Protein AF-A8IAZ2-F1 (afdb_monomer_lite)

Foldseek 3Di:
DDDDDPPPDQDPLAVVLVVQVVVCVVCVVVVRCPCLVSLVVSLVDPSHDPVSNVVSVVVNVVVVVVVVVVVVVVVVVVVVVVVVVVVVVVVVVVVVVVVVVVVVVVVVVVVVVVVVVVVVVVVVCPDPVNVVVVVVVVVVVVVVVVVVVVVVD

Radius of gyration: 49.03 Å; chains: 1; bounding box: 70×39×154 Å

pLDDT: mean 86.19, std 13.65, range [41.84, 98.56]

Structure (mmCIF, N/CA/C/O backbone):
data_AF-A8IAZ2-F1
#
_entry.id   AF-A8IAZ2-F1
#
loop_
_atom_site.group_PDB
_atom_site.id
_atom_site.type_symbol
_atom_site.label_atom_id
_atom_site.label_alt_id
_atom_site.label_comp_id
_atom_site.label_asym_id
_atom_site.label_entity_id
_atom_site.label_seq_id
_atom_site.pdbx_PDB_ins_code
_atom_site.Cartn_x
_atom_site.Cartn_y
_atom_site.Cartn_z
_atom_site.occupancy
_atom_site.B_iso_or_equiv
_atom_site.auth_seq_id
_atom_site.auth_comp_id
_atom_site.auth_asym_id
_atom_site.auth_atom_id
_atom_site.pdbx_PDB_model_num
ATOM 1 N N . MET A 1 1 ? 9.107 15.620 -65.808 1.00 42.59 1 MET A N 1
ATOM 2 C CA . MET A 1 1 ? 9.690 14.293 -65.532 1.00 42.59 1 MET A CA 1
ATOM 3 C C . MET A 1 1 ? 11.117 14.553 -65.100 1.00 42.59 1 MET A C 1
ATOM 5 O O . MET A 1 1 ? 11.944 14.819 -65.955 1.00 42.59 1 MET A O 1
ATOM 9 N N . SER A 1 2 ? 11.341 14.653 -63.791 1.00 44.88 2 SER A N 1
ATOM 10 C CA . SER A 1 2 ? 12.667 14.825 -63.194 1.00 44.88 2 SER A CA 1
ATOM 11 C C . SER A 1 2 ? 12.915 13.594 -62.341 1.00 44.88 2 SER A C 1
ATOM 13 O O . SER A 1 2 ? 11.983 13.117 -61.694 1.00 44.88 2 SER A O 1
ATOM 15 N N . GLU A 1 3 ? 14.121 13.065 -62.471 1.00 41.84 3 GLU A N 1
ATOM 16 C CA . GLU A 1 3 ? 14.603 11.763 -62.024 1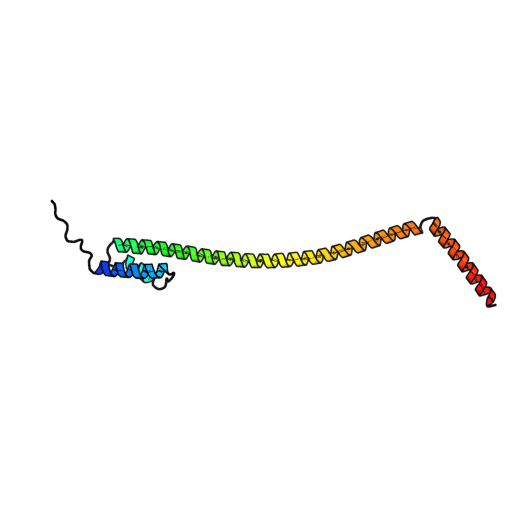.00 41.84 3 GLU A CA 1
ATOM 17 C C . GLU A 1 3 ? 14.134 11.362 -60.623 1.00 41.84 3 GLU A C 1
ATOM 19 O O . GLU A 1 3 ? 14.243 12.120 -59.663 1.00 41.84 3 GLU A O 1
ATOM 24 N N . ALA A 1 4 ? 13.621 10.134 -60.527 1.00 45.19 4 ALA A N 1
ATOM 25 C CA . ALA A 1 4 ? 13.540 9.430 -59.263 1.00 45.19 4 ALA A CA 1
ATOM 26 C C . ALA A 1 4 ? 14.976 9.125 -58.825 1.00 45.19 4 ALA A C 1
ATOM 28 O O . ALA A 1 4 ? 15.707 8.442 -59.544 1.00 45.19 4 ALA A O 1
ATOM 29 N N . ASP A 1 5 ? 15.365 9.675 -57.680 1.00 49.12 5 ASP A N 1
ATOM 30 C CA . ASP A 1 5 ? 16.640 9.428 -57.022 1.00 49.12 5 ASP A CA 1
ATOM 31 C C . ASP A 1 5 ? 16.775 7.920 -56.706 1.00 49.12 5 ASP A C 1
ATOM 33 O O . ASP A 1 5 ? 15.962 7.380 -55.948 1.00 49.12 5 ASP A O 1
ATOM 37 N N . PRO A 1 6 ? 17.747 7.202 -57.299 1.00 46.00 6 PRO A N 1
ATOM 38 C CA . PRO A 1 6 ? 17.916 5.768 -57.089 1.00 46.00 6 PRO A CA 1
ATOM 39 C C . PRO A 1 6 ? 18.636 5.427 -55.770 1.00 46.00 6 PRO A C 1
ATOM 41 O O . PRO A 1 6 ? 18.949 4.259 -55.546 1.00 46.00 6 PRO A O 1
ATOM 44 N N . SER A 1 7 ? 18.891 6.405 -54.889 1.00 49.25 7 SER A N 1
ATOM 45 C CA . SER A 1 7 ? 19.535 6.186 -53.582 1.00 49.25 7 SER A CA 1
ATOM 46 C C . SER A 1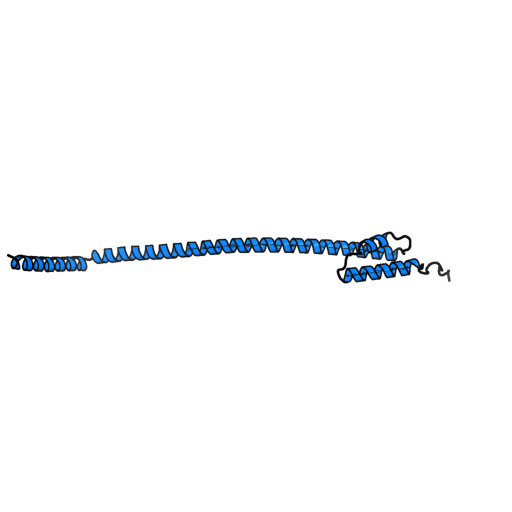 7 ? 18.594 5.724 -52.458 1.00 49.25 7 SER A C 1
ATOM 48 O O . SER A 1 7 ? 19.067 5.363 -51.386 1.00 49.25 7 SER A O 1
ATOM 50 N N . ALA A 1 8 ? 17.279 5.650 -52.692 1.00 49.97 8 ALA A N 1
ATOM 51 C CA . ALA A 1 8 ? 16.286 5.221 -51.697 1.00 49.97 8 ALA A CA 1
ATOM 52 C C . ALA A 1 8 ? 16.023 3.697 -51.683 1.00 49.97 8 ALA A C 1
ATOM 54 O O . ALA A 1 8 ? 14.895 3.253 -51.459 1.00 49.97 8 ALA A O 1
ATOM 55 N N . LEU A 1 9 ? 17.038 2.877 -51.962 1.00 51.81 9 LEU A N 1
ATOM 56 C CA . LEU A 1 9 ? 16.979 1.449 -51.645 1.00 51.81 9 LEU A CA 1
ATOM 57 C C . LEU A 1 9 ? 17.381 1.301 -50.174 1.00 51.81 9 LEU A C 1
ATOM 59 O O . LEU A 1 9 ? 18.464 1.777 -49.837 1.00 51.81 9 LEU A O 1
ATOM 63 N N . PRO A 1 10 ? 16.565 0.671 -49.305 1.00 55.34 10 PRO A N 1
ATOM 64 C CA . PRO A 1 10 ? 16.985 0.408 -47.936 1.00 55.34 10 PRO A CA 1
ATOM 65 C C . PRO A 1 10 ? 18.303 -0.363 -47.994 1.00 55.34 10 PRO A C 1
ATOM 67 O O . PRO A 1 10 ? 18.387 -1.434 -48.607 1.00 55.34 10 PRO A O 1
ATOM 70 N N . CYS A 1 11 ? 19.353 0.226 -47.426 1.00 56.38 11 CYS A N 1
ATOM 71 C CA . CYS A 1 11 ? 20.640 -0.437 -47.297 1.00 56.38 11 CYS A CA 1
ATOM 72 C C . CYS A 1 11 ? 20.405 -1.751 -46.538 1.00 56.38 11 CYS A C 1
ATOM 74 O O . CYS A 1 11 ? 19.535 -1.819 -45.675 1.00 56.38 11 CYS A O 1
ATOM 76 N N . ALA A 1 12 ? 21.157 -2.817 -46.830 1.00 62.41 12 ALA A N 1
ATOM 77 C CA . ALA A 1 12 ? 20.960 -4.111 -46.160 1.00 62.41 12 ALA A CA 1
ATOM 78 C C . ALA A 1 12 ? 20.976 -4.010 -44.612 1.00 62.41 12 ALA A C 1
ATOM 80 O O . ALA A 1 12 ? 20.314 -4.806 -43.949 1.00 62.41 12 ALA A O 1
ATOM 81 N N . GLY A 1 13 ? 21.657 -2.991 -44.066 1.00 68.12 13 GLY A N 1
ATOM 82 C CA . GLY A 1 13 ? 21.658 -2.637 -42.642 1.00 68.12 13 GLY A CA 1
ATOM 83 C C . GLY A 1 13 ? 20.294 -2.214 -42.080 1.00 68.12 13 GLY A C 1
ATOM 84 O O . GLY A 1 13 ? 19.964 -2.597 -40.962 1.00 68.12 13 GLY A O 1
ATOM 85 N N . ASP A 1 14 ? 19.432 -1.557 -42.865 1.00 78.25 14 ASP A N 1
ATOM 86 C CA . ASP A 1 14 ? 18.103 -1.116 -42.412 1.00 78.25 14 ASP A CA 1
ATOM 87 C C . ASP A 1 14 ? 17.165 -2.289 -42.126 1.00 78.25 14 ASP A C 1
ATOM 89 O O . ASP A 1 14 ? 16.419 -2.281 -41.147 1.00 78.25 14 ASP A O 1
ATOM 93 N N . HIS A 1 15 ? 17.201 -3.327 -42.966 1.00 83.31 15 HIS A N 1
ATOM 94 C CA . HIS A 1 15 ? 16.395 -4.527 -42.745 1.00 83.31 15 HIS A CA 1
ATOM 95 C C . HIS A 1 15 ? 16.855 -5.300 -41.503 1.00 83.31 15 HIS A C 1
ATOM 97 O O . HIS A 1 15 ? 16.020 -5.839 -40.773 1.00 83.31 15 HIS A O 1
ATOM 103 N N . GLU A 1 16 ? 18.162 -5.331 -41.241 1.00 86.88 16 GLU A N 1
ATOM 104 C CA . GLU A 1 16 ? 18.722 -5.968 -40.051 1.00 86.88 16 GLU A CA 1
ATOM 105 C C . GLU A 1 16 ? 18.394 -5.169 -38.780 1.00 86.88 16 GLU A C 1
ATOM 107 O O . GLU A 1 16 ? 17.940 -5.743 -37.789 1.00 86.88 16 GLU A O 1
ATOM 112 N N . ALA A 1 17 ? 18.544 -3.842 -38.812 1.00 87.50 17 ALA A N 1
ATOM 113 C CA . ALA A 1 17 ? 18.184 -2.948 -37.713 1.00 87.50 17 ALA A CA 1
ATOM 114 C C . ALA A 1 17 ? 16.678 -2.990 -37.401 1.00 87.50 17 ALA A C 1
ATOM 116 O O . ALA A 1 17 ? 16.288 -3.073 -36.236 1.00 87.50 17 ALA A O 1
ATOM 117 N N . LEU A 1 18 ? 15.822 -3.039 -38.426 1.00 89.81 18 LEU A N 1
ATOM 118 C CA . LEU A 1 18 ? 14.377 -3.182 -38.250 1.00 89.81 18 LEU A CA 1
ATOM 119 C C . LEU A 1 18 ? 14.003 -4.544 -37.647 1.00 89.81 18 LEU A C 1
ATOM 121 O O . LEU A 1 18 ? 13.163 -4.603 -36.751 1.00 89.81 18 LEU A O 1
ATOM 125 N N . SER A 1 19 ? 14.636 -5.634 -38.095 1.00 90.62 19 SER A N 1
ATOM 126 C CA . SER A 1 19 ? 14.403 -6.966 -37.522 1.00 90.62 19 SER A CA 1
ATOM 127 C C . SER A 1 19 ? 14.856 -7.047 -36.063 1.00 90.62 19 SER A C 1
ATOM 129 O O . SER A 1 19 ? 14.208 -7.723 -35.260 1.00 90.62 19 SER A O 1
ATOM 131 N N . ARG A 1 20 ? 15.952 -6.362 -35.708 1.00 89.50 20 ARG A N 1
ATOM 132 C CA . ARG A 1 20 ? 16.412 -6.230 -34.320 1.00 89.50 20 ARG A CA 1
ATOM 133 C C . ARG A 1 20 ? 15.400 -5.455 -33.479 1.00 89.50 20 ARG A C 1
ATOM 135 O O . ARG A 1 20 ? 14.968 -5.962 -32.446 1.00 89.50 20 ARG A O 1
ATOM 142 N N . LEU A 1 21 ? 14.945 -4.298 -33.963 1.00 91.25 21 LEU A N 1
ATOM 143 C CA . LEU A 1 21 ? 13.927 -3.489 -33.290 1.00 91.25 21 LEU A CA 1
ATOM 144 C C . LEU A 1 21 ? 12.626 -4.276 -33.065 1.00 91.25 21 LEU A C 1
ATOM 146 O O . LEU A 1 21 ? 12.084 -4.267 -31.964 1.00 91.25 21 LEU A O 1
ATOM 150 N N . GLU A 1 22 ? 12.150 -5.015 -34.072 1.00 92.81 22 GLU A N 1
ATOM 151 C CA . GLU A 1 22 ? 10.961 -5.867 -33.945 1.00 92.81 22 GLU A CA 1
ATOM 152 C C . GLU A 1 22 ? 11.134 -6.935 -32.851 1.00 92.81 22 GLU A C 1
ATOM 154 O O . GLU A 1 22 ? 10.219 -7.173 -32.053 1.00 92.81 22 GLU A O 1
ATOM 159 N N . GLY A 1 23 ? 12.308 -7.571 -32.798 1.00 92.88 23 GLY A N 1
ATOM 160 C CA . GLY A 1 23 ? 12.648 -8.569 -31.785 1.00 92.88 23 GLY A CA 1
ATOM 161 C C . GLY A 1 23 ? 12.577 -8.005 -30.367 1.00 92.88 23 GLY A C 1
ATOM 162 O O . GLY A 1 23 ? 11.906 -8.585 -29.510 1.00 92.88 23 GLY A O 1
ATOM 163 N N . ILE A 1 24 ? 13.191 -6.843 -30.150 1.00 91.75 24 ILE A N 1
ATOM 164 C CA . ILE A 1 24 ? 13.203 -6.148 -28.859 1.00 91.75 24 ILE A CA 1
ATOM 165 C C . ILE A 1 24 ? 11.784 -5.707 -28.478 1.00 91.75 24 ILE A C 1
ATOM 167 O O . ILE A 1 24 ? 11.318 -6.007 -27.379 1.00 91.75 24 ILE A O 1
ATOM 171 N N . CYS A 1 25 ? 11.033 -5.076 -29.388 1.00 90.56 25 CYS A N 1
ATOM 172 C CA . CYS A 1 25 ? 9.651 -4.668 -29.115 1.00 90.56 25 CYS A CA 1
ATOM 173 C C . CYS A 1 25 ? 8.764 -5.860 -28.720 1.00 90.56 25 CYS A C 1
ATOM 175 O O . CYS A 1 25 ? 7.878 -5.728 -27.876 1.00 90.56 25 CYS A O 1
ATOM 177 N N . ARG A 1 26 ? 9.003 -7.042 -29.300 1.00 92.62 26 ARG A N 1
ATOM 178 C CA . ARG A 1 26 ? 8.277 -8.274 -28.963 1.00 92.62 26 ARG A CA 1
ATOM 179 C C . ARG A 1 26 ? 8.624 -8.808 -27.571 1.00 92.62 26 ARG A C 1
ATOM 181 O O . ARG A 1 26 ? 7.752 -9.412 -26.947 1.00 92.62 26 ARG A O 1
ATOM 188 N N . GLN A 1 27 ? 9.858 -8.627 -27.106 1.00 91.50 27 GLN A N 1
ATOM 189 C CA . GLN A 1 27 ? 10.270 -8.965 -25.738 1.00 91.50 27 GLN A CA 1
ATOM 190 C C . GLN A 1 27 ? 9.648 -7.987 -24.735 1.00 91.50 27 GLN A C 1
ATOM 192 O O . GLN A 1 27 ? 8.910 -8.418 -23.849 1.00 91.50 27 GLN A O 1
ATOM 197 N N . ILE A 1 28 ? 9.782 -6.683 -24.990 1.00 90.25 28 ILE A N 1
ATOM 198 C CA . ILE A 1 28 ? 9.174 -5.607 -24.191 1.00 90.25 28 ILE A CA 1
ATOM 199 C C . ILE A 1 28 ? 7.659 -5.809 -24.052 1.00 90.25 28 ILE A C 1
ATOM 201 O O . ILE A 1 28 ? 7.106 -5.693 -22.961 1.00 90.25 28 ILE A O 1
ATOM 205 N N . ALA A 1 29 ? 6.964 -6.178 -25.133 1.00 88.81 29 ALA A N 1
ATOM 206 C CA . ALA A 1 29 ? 5.521 -6.433 -25.100 1.00 88.81 29 ALA A CA 1
ATOM 207 C C . ALA A 1 29 ? 5.120 -7.645 -24.236 1.00 88.81 29 ALA A C 1
ATOM 209 O O . ALA A 1 29 ? 3.964 -7.749 -23.826 1.00 88.81 29 ALA A O 1
ATOM 210 N N . LYS A 1 30 ? 6.047 -8.573 -23.971 1.00 91.50 30 LYS A N 1
ATOM 211 C CA . LYS A 1 30 ? 5.854 -9.705 -23.053 1.00 91.50 30 LYS A CA 1
ATOM 212 C C . LYS A 1 30 ? 6.253 -9.375 -21.610 1.00 91.50 30 LYS A C 1
ATOM 214 O O . LYS A 1 30 ? 6.099 -10.243 -20.755 1.00 91.50 30 LYS A O 1
ATOM 219 N N . GLY A 1 31 ? 6.733 -8.157 -21.350 1.00 88.62 31 GLY A N 1
ATOM 220 C CA . GLY A 1 31 ? 7.287 -7.753 -20.058 1.00 88.62 31 GLY A CA 1
ATOM 221 C C . GLY A 1 31 ? 8.701 -8.282 -19.810 1.00 88.62 31 GLY A C 1
ATOM 222 O O . GLY A 1 31 ? 9.108 -8.386 -18.660 1.00 88.62 31 GLY A O 1
ATOM 223 N N . ASP A 1 32 ? 9.416 -8.675 -20.866 1.00 89.56 32 ASP A N 1
ATOM 224 C CA . ASP A 1 32 ? 10.826 -9.054 -20.794 1.00 89.56 32 ASP A CA 1
ATOM 225 C C . ASP A 1 32 ? 11.684 -7.841 -21.173 1.00 89.56 32 ASP A C 1
ATOM 227 O O . ASP A 1 32 ? 11.608 -7.340 -22.301 1.00 89.56 32 ASP A O 1
ATOM 231 N N . TYR A 1 33 ? 12.454 -7.356 -20.200 1.00 88.44 33 TYR A N 1
ATOM 232 C CA . TYR A 1 33 ? 13.250 -6.133 -20.285 1.00 88.44 33 TYR A CA 1
ATOM 233 C C . TYR A 1 33 ? 14.763 -6.407 -20.244 1.00 88.44 33 TYR A C 1
ATOM 235 O O . TYR A 1 33 ? 15.553 -5.471 -20.139 1.00 88.44 33 TYR A O 1
ATOM 243 N N . ASP A 1 34 ? 15.189 -7.667 -20.366 1.00 86.44 34 ASP A N 1
ATOM 244 C CA . ASP A 1 34 ? 16.599 -8.042 -20.197 1.00 86.44 34 ASP A CA 1
ATOM 245 C C . ASP A 1 34 ? 17.508 -7.482 -21.308 1.00 86.44 34 ASP A C 1
ATOM 247 O O . ASP A 1 34 ? 18.668 -7.165 -21.059 1.00 86.44 34 ASP A O 1
ATOM 251 N N . ASN A 1 35 ? 16.984 -7.310 -22.529 1.00 83.38 35 ASN A N 1
ATOM 252 C CA . ASN A 1 35 ? 17.751 -6.831 -23.694 1.00 83.38 35 ASN A CA 1
ATOM 253 C C . ASN A 1 35 ? 17.416 -5.380 -24.069 1.00 83.38 35 ASN A C 1
ATOM 255 O O . ASN A 1 35 ? 17.455 -4.985 -25.2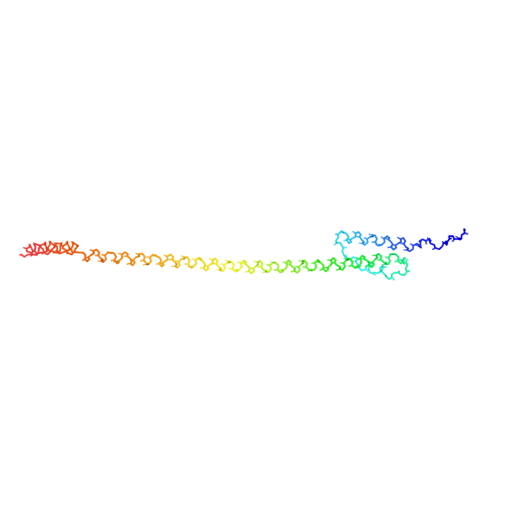34 1.00 83.38 35 ASN A O 1
ATOM 259 N N . VAL A 1 36 ? 17.033 -4.569 -23.087 1.00 84.69 36 VAL A N 1
ATOM 260 C CA . VAL A 1 36 ? 16.689 -3.157 -23.302 1.00 84.69 36 VAL A CA 1
ATOM 261 C C . VAL A 1 36 ? 17.899 -2.323 -23.732 1.00 84.69 36 VAL A C 1
ATOM 263 O O . VAL A 1 36 ? 17.739 -1.360 -24.482 1.00 84.69 36 VAL A O 1
ATOM 266 N N . ASP A 1 37 ? 19.108 -2.713 -23.334 1.00 89.38 37 ASP A N 1
ATOM 267 C CA . ASP A 1 37 ? 20.342 -2.049 -23.765 1.00 89.38 37 ASP A CA 1
ATOM 268 C C . ASP A 1 37 ? 20.513 -2.084 -25.293 1.00 89.38 37 ASP A C 1
ATOM 270 O O . ASP A 1 37 ? 20.979 -1.110 -25.888 1.00 89.38 37 ASP A O 1
ATOM 274 N N . ASP A 1 38 ? 20.036 -3.147 -25.948 1.00 89.19 38 ASP A N 1
ATOM 275 C CA . ASP A 1 38 ? 20.061 -3.267 -27.408 1.00 89.19 38 ASP A CA 1
ATOM 276 C C . ASP A 1 38 ? 19.116 -2.256 -28.082 1.00 89.19 38 ASP A C 1
ATOM 278 O O . ASP A 1 38 ? 19.389 -1.793 -29.192 1.00 89.19 38 ASP A O 1
ATOM 282 N N . LEU A 1 39 ? 18.025 -1.856 -27.411 1.00 90.44 39 LEU A N 1
ATOM 283 C CA . LEU A 1 39 ? 17.119 -0.812 -27.906 1.00 90.44 39 LEU A CA 1
ATOM 284 C C . LEU A 1 39 ? 17.812 0.548 -27.914 1.00 90.44 39 LEU A C 1
ATOM 286 O O . LEU A 1 39 ? 17.675 1.307 -28.871 1.00 90.44 39 LEU A O 1
ATOM 290 N N . PHE A 1 40 ? 18.559 0.849 -26.853 1.00 90.19 40 PHE A N 1
ATOM 291 C CA . PHE A 1 40 ? 19.315 2.092 -26.750 1.00 90.19 40 PHE A CA 1
ATOM 292 C C . PHE A 1 40 ? 20.531 2.095 -27.676 1.00 90.19 40 PHE A C 1
ATOM 294 O O . PHE A 1 40 ? 20.863 3.132 -28.236 1.00 90.19 40 PHE A O 1
ATOM 301 N N . ALA A 1 41 ? 21.164 0.948 -27.920 1.00 91.56 41 ALA A N 1
ATOM 302 C CA . ALA A 1 41 ? 22.228 0.851 -28.914 1.00 91.56 41 ALA A CA 1
ATOM 303 C C . ALA A 1 41 ? 21.727 1.199 -30.332 1.00 91.56 41 ALA A C 1
ATOM 305 O O . ALA A 1 41 ? 22.434 1.867 -31.089 1.00 91.56 41 ALA A O 1
ATOM 306 N N . LEU A 1 42 ? 20.486 0.824 -30.672 1.00 89.75 42 LEU A N 1
ATOM 307 C CA . LEU A 1 42 ? 19.859 1.150 -31.961 1.00 89.75 42 LEU A CA 1
ATOM 308 C C . LEU A 1 42 ? 19.583 2.649 -32.162 1.00 89.75 42 LEU A C 1
ATOM 310 O O . LEU A 1 42 ? 19.398 3.069 -33.303 1.00 89.75 42 LEU A O 1
ATOM 314 N N . THR A 1 43 ? 19.580 3.483 -31.115 1.00 89.75 43 THR A N 1
ATOM 315 C CA . THR A 1 43 ? 19.396 4.939 -31.283 1.00 89.75 43 THR A CA 1
ATOM 316 C C . THR A 1 43 ? 20.647 5.639 -31.817 1.00 89.75 43 THR A C 1
ATOM 318 O O . THR A 1 43 ? 20.550 6.762 -32.298 1.00 89.75 43 THR A O 1
ATOM 321 N N . VAL A 1 44 ? 21.809 4.977 -31.769 1.00 89.19 44 VAL A N 1
ATOM 322 C CA . VAL A 1 44 ? 23.115 5.537 -32.172 1.00 89.19 44 VAL A CA 1
ATOM 323 C C . VAL A 1 44 ? 23.829 4.697 -33.239 1.00 89.19 44 VAL A C 1
ATOM 325 O O . VAL A 1 44 ? 24.963 4.994 -33.607 1.00 89.19 44 VAL A O 1
ATOM 328 N N . ALA A 1 45 ? 23.185 3.632 -33.719 1.00 87.56 45 ALA A N 1
ATOM 329 C CA . ALA A 1 45 ? 23.739 2.689 -34.684 1.00 87.56 45 ALA A CA 1
ATOM 330 C C . ALA A 1 45 ? 23.950 3.313 -36.082 1.00 87.56 45 ALA A C 1
ATOM 332 O O . ALA A 1 45 ? 22.997 3.630 -36.781 1.00 87.56 45 ALA A O 1
ATOM 333 N N . GLU A 1 46 ? 25.202 3.452 -36.524 1.00 82.38 46 GLU A N 1
ATOM 334 C CA . GLU A 1 46 ? 25.549 4.114 -37.798 1.00 82.38 46 GLU A CA 1
ATOM 335 C C . GLU A 1 46 ? 24.971 3.428 -39.057 1.00 82.38 46 GLU A C 1
ATOM 337 O O . GLU A 1 46 ? 24.932 4.030 -40.130 1.00 82.38 46 GLU A O 1
ATOM 342 N N . ASP A 1 47 ? 24.546 2.167 -38.947 1.00 83.06 47 ASP A N 1
ATOM 343 C CA . ASP A 1 47 ? 23.989 1.343 -40.024 1.00 83.06 47 ASP A CA 1
ATOM 344 C C . ASP A 1 47 ? 22.455 1.405 -40.139 1.00 83.06 47 ASP A C 1
ATOM 346 O O . ASP A 1 47 ? 21.887 0.732 -41.005 1.00 83.06 47 ASP A O 1
ATOM 350 N N . ALA A 1 48 ? 21.793 2.208 -39.300 1.00 83.94 48 ALA A N 1
ATOM 351 C CA . ALA A 1 48 ? 20.345 2.355 -39.273 1.00 83.94 48 ALA A CA 1
ATOM 352 C C . ALA A 1 48 ? 19.878 3.687 -39.879 1.00 83.94 48 ALA A C 1
ATOM 354 O O . ALA A 1 48 ? 20.499 4.738 -39.738 1.00 83.94 48 ALA A O 1
ATOM 355 N N . SER A 1 49 ? 18.731 3.657 -40.551 1.00 90.06 49 SER A N 1
ATOM 356 C CA . SER A 1 49 ? 18.077 4.865 -41.039 1.00 90.06 49 SER A CA 1
ATOM 357 C C . SER A 1 49 ? 17.578 5.746 -39.895 1.00 90.06 49 SER A C 1
ATOM 359 O O . SER A 1 49 ? 17.147 5.277 -38.840 1.00 90.06 49 SER A O 1
ATOM 361 N N . GLU A 1 50 ? 17.499 7.044 -40.175 1.00 88.94 50 GLU A N 1
ATOM 362 C CA . GLU A 1 50 ? 16.931 8.065 -39.288 1.00 88.94 50 GLU A CA 1
ATOM 363 C C . GLU A 1 50 ? 15.538 7.687 -38.742 1.00 88.94 50 GLU A C 1
ATOM 365 O O . GLU A 1 50 ? 15.197 7.981 -37.600 1.00 88.94 50 GLU A O 1
ATOM 370 N N . THR A 1 51 ? 14.723 6.980 -39.533 1.00 91.12 51 THR A N 1
ATOM 371 C CA . THR A 1 51 ? 13.402 6.513 -39.079 1.00 91.12 51 THR A CA 1
ATOM 372 C C . THR A 1 51 ? 13.511 5.447 -37.988 1.00 91.12 51 THR A C 1
ATOM 374 O O . THR A 1 51 ? 12.729 5.458 -37.039 1.00 91.12 51 THR A O 1
ATOM 377 N N . ILE A 1 52 ? 14.475 4.530 -38.100 1.00 90.44 52 ILE A N 1
ATOM 378 C CA . ILE A 1 52 ? 14.705 3.484 -37.098 1.00 90.44 52 ILE A CA 1
ATOM 379 C C . ILE A 1 52 ? 15.245 4.107 -35.810 1.00 90.44 52 ILE A C 1
ATOM 381 O O . ILE A 1 52 ? 14.778 3.734 -34.736 1.00 90.44 52 ILE A O 1
ATOM 385 N N . HIS A 1 53 ? 16.129 5.105 -35.906 1.00 91.94 53 HIS A N 1
ATOM 386 C CA . HIS A 1 53 ? 16.582 5.874 -34.745 1.00 91.94 53 HIS A CA 1
ATOM 387 C C . HIS A 1 53 ? 15.423 6.531 -34.002 1.00 91.94 53 HIS A C 1
ATOM 389 O O . HIS A 1 53 ? 15.260 6.312 -32.804 1.00 91.94 53 HIS A O 1
ATOM 395 N N . GLN A 1 54 ? 14.561 7.257 -34.716 1.00 93.00 54 GLN A N 1
ATOM 396 C CA . GLN A 1 54 ? 13.407 7.925 -34.111 1.00 93.00 54 GLN A CA 1
ATOM 397 C C . GLN A 1 54 ? 12.434 6.935 -33.457 1.00 93.00 54 GLN A C 1
ATOM 399 O O . GLN A 1 54 ? 11.874 7.220 -32.397 1.00 93.00 54 GLN A O 1
ATOM 404 N N . LEU A 1 55 ? 12.238 5.757 -34.059 1.00 93.00 55 LEU A N 1
ATOM 405 C CA . LEU A 1 55 ? 11.424 4.699 -33.464 1.00 93.00 55 LEU A CA 1
ATOM 406 C C . LEU A 1 55 ? 12.080 4.123 -32.206 1.00 93.00 55 LEU A C 1
ATOM 408 O O . LEU A 1 55 ? 11.408 4.001 -31.182 1.00 93.00 55 LEU A O 1
ATOM 412 N N . ALA A 1 56 ? 13.372 3.797 -32.260 1.00 92.94 56 ALA A N 1
ATOM 413 C CA . ALA A 1 56 ? 14.119 3.286 -31.117 1.00 92.94 56 ALA A CA 1
ATOM 414 C C . ALA A 1 56 ? 14.111 4.290 -29.951 1.00 92.94 56 ALA A C 1
ATOM 416 O O . ALA A 1 56 ? 13.832 3.904 -28.816 1.00 92.94 56 ALA A O 1
ATOM 417 N N . GLU A 1 57 ? 14.296 5.584 -30.227 1.00 93.12 57 GLU A N 1
ATOM 418 C CA . GLU A 1 57 ? 14.199 6.646 -29.222 1.00 93.12 57 GLU A CA 1
ATOM 419 C C . GLU A 1 57 ? 12.794 6.739 -28.623 1.00 93.12 57 GLU A C 1
ATOM 421 O O . GLU A 1 57 ? 12.640 6.755 -27.400 1.00 93.12 57 GLU A O 1
ATOM 426 N N . ALA A 1 58 ? 11.750 6.761 -29.458 1.00 94.69 58 ALA A N 1
ATOM 427 C CA . ALA A 1 58 ? 10.369 6.836 -28.988 1.00 94.69 58 ALA A CA 1
ATOM 428 C C . ALA A 1 58 ? 10.000 5.639 -28.096 1.00 94.69 58 ALA A C 1
ATOM 430 O O . ALA A 1 58 ? 9.372 5.813 -27.046 1.00 94.69 58 ALA A O 1
ATOM 431 N N . PHE A 1 59 ? 10.419 4.429 -28.477 1.00 91.94 59 PHE A N 1
ATOM 432 C CA . PHE A 1 59 ? 10.217 3.232 -27.663 1.00 91.94 59 PHE A CA 1
ATOM 433 C C . PHE A 1 59 ? 11.050 3.256 -26.379 1.00 91.94 59 PHE A C 1
ATOM 435 O O . PHE A 1 59 ? 10.523 2.894 -25.328 1.00 91.94 59 PHE A O 1
ATOM 442 N N . GLY A 1 60 ? 12.290 3.749 -26.426 1.00 92.00 60 GLY A N 1
ATOM 443 C CA . GLY A 1 60 ? 13.127 3.949 -25.243 1.00 92.00 60 GLY A CA 1
ATOM 444 C C . GLY A 1 60 ? 12.480 4.905 -24.237 1.00 92.00 60 GLY A C 1
ATOM 445 O O . GLY A 1 60 ? 12.369 4.587 -23.053 1.00 92.00 60 GLY A O 1
ATOM 446 N N . PHE A 1 61 ? 11.942 6.037 -24.702 1.00 92.94 61 PHE A N 1
ATOM 447 C CA . PHE A 1 61 ? 11.188 6.961 -23.848 1.00 92.94 61 PHE A CA 1
ATOM 448 C C . PHE A 1 61 ? 9.938 6.321 -23.245 1.00 92.94 61 PHE A C 1
ATOM 450 O O . PHE A 1 61 ? 9.648 6.522 -22.063 1.00 92.94 61 PHE A O 1
ATOM 457 N N . MET A 1 62 ? 9.185 5.560 -24.041 1.00 93.00 62 MET A N 1
ATOM 458 C CA . MET A 1 62 ? 7.993 4.868 -23.557 1.00 93.00 62 MET A CA 1
ATOM 459 C C . MET A 1 62 ? 8.345 3.840 -22.479 1.00 93.00 62 MET A C 1
ATOM 461 O O . MET A 1 62 ? 7.650 3.761 -21.468 1.00 93.00 62 MET A O 1
ATOM 465 N N . LEU A 1 63 ? 9.438 3.100 -22.655 1.00 92.69 63 LEU A N 1
ATOM 466 C CA . LEU A 1 63 ? 9.903 2.127 -21.679 1.00 92.69 63 LEU A CA 1
ATOM 467 C C . LEU A 1 63 ? 10.270 2.786 -20.344 1.00 92.69 63 LEU A C 1
ATOM 469 O O . LEU A 1 63 ? 9.789 2.356 -19.301 1.00 92.69 63 LEU A O 1
ATOM 473 N N . VAL A 1 64 ? 11.021 3.891 -20.369 1.00 92.06 64 VAL A N 1
AT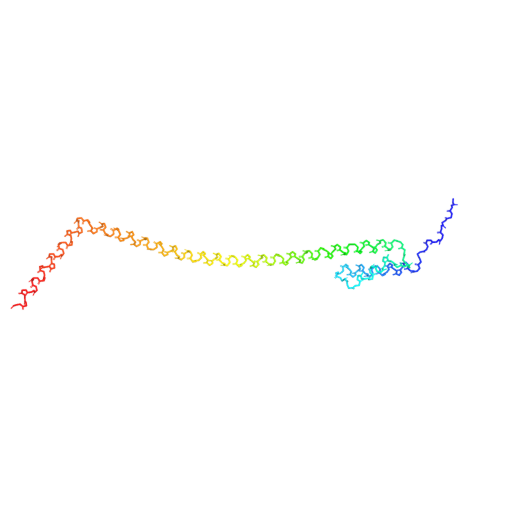OM 474 C CA . VAL A 1 64 ? 11.342 4.659 -19.151 1.00 92.06 64 VAL A CA 1
ATOM 475 C C . VAL A 1 64 ? 10.069 5.113 -18.420 1.00 92.06 64 VAL A C 1
ATOM 477 O O . VAL A 1 64 ? 10.018 5.119 -17.189 1.00 92.06 64 VAL A O 1
ATOM 480 N N . GLN A 1 65 ? 9.009 5.474 -19.151 1.00 94.75 65 GLN A N 1
ATOM 481 C CA . GLN A 1 65 ? 7.724 5.825 -18.537 1.00 94.75 65 GLN A CA 1
ATOM 482 C C . GLN A 1 65 ? 7.011 4.626 -17.905 1.00 94.75 65 GLN A C 1
ATOM 484 O O . GLN A 1 65 ? 6.334 4.801 -16.885 1.00 94.75 65 GLN A O 1
ATOM 489 N N . VAL A 1 66 ? 7.127 3.439 -18.506 1.00 92.44 66 VAL A N 1
ATOM 490 C CA . VAL A 1 66 ? 6.600 2.193 -17.937 1.00 92.44 66 VAL A CA 1
ATOM 491 C C . VAL A 1 66 ? 7.329 1.884 -16.635 1.00 92.44 66 VAL A C 1
ATOM 493 O O . VAL A 1 66 ? 6.669 1.802 -15.604 1.00 92.44 66 VAL A O 1
ATOM 496 N N . GLU A 1 67 ? 8.659 1.886 -16.637 1.00 91.12 67 GLU A N 1
ATOM 497 C CA . GLU A 1 67 ? 9.486 1.674 -15.440 1.00 91.12 67 GLU A CA 1
ATOM 498 C C . GLU A 1 67 ? 9.146 2.662 -14.315 1.00 91.12 67 GLU A C 1
ATOM 500 O O . GLU A 1 67 ? 8.878 2.291 -13.171 1.00 91.12 67 GLU A O 1
ATOM 505 N N . ALA A 1 68 ? 9.039 3.953 -14.643 1.00 95.00 68 ALA A N 1
ATOM 506 C CA . ALA A 1 68 ? 8.658 4.975 -13.670 1.00 95.00 68 ALA A CA 1
ATOM 507 C C . ALA A 1 68 ? 7.234 4.778 -13.116 1.00 95.00 68 ALA A C 1
ATOM 509 O O . ALA A 1 68 ? 6.923 5.214 -11.999 1.00 95.00 68 ALA A O 1
ATOM 510 N N . ARG A 1 69 ? 6.331 4.172 -13.895 1.00 95.75 69 ARG A N 1
ATOM 511 C CA . ARG A 1 69 ? 4.987 3.810 -13.436 1.00 95.75 69 ARG A CA 1
ATOM 512 C C . ARG A 1 69 ? 5.039 2.576 -12.541 1.00 95.75 69 ARG A C 1
ATOM 514 O O . ARG A 1 69 ? 4.393 2.601 -11.498 1.00 95.75 69 ARG A O 1
ATOM 521 N N . GLU A 1 70 ? 5.788 1.548 -12.913 1.00 94.31 70 GLU A N 1
ATOM 522 C CA . GLU A 1 70 ? 5.930 0.318 -12.131 1.00 94.31 70 GLU A CA 1
ATOM 523 C C . GLU A 1 70 ? 6.577 0.586 -10.777 1.00 94.31 70 GLU A C 1
ATOM 525 O O . GLU A 1 70 ? 6.011 0.223 -9.748 1.00 94.31 70 GLU A O 1
ATOM 530 N N . MET A 1 71 ? 7.670 1.350 -10.750 1.00 96.12 71 MET A N 1
ATOM 531 C CA . MET A 1 71 ? 8.306 1.779 -9.505 1.00 96.12 71 MET A CA 1
ATOM 532 C C . MET A 1 71 ? 7.317 2.518 -8.594 1.00 96.12 71 MET A C 1
ATOM 534 O O . MET A 1 71 ? 7.246 2.262 -7.394 1.00 96.12 71 MET A O 1
ATOM 538 N N . ARG A 1 72 ? 6.497 3.412 -9.159 1.00 97.06 72 ARG A N 1
ATOM 539 C CA . ARG A 1 72 ? 5.474 4.147 -8.400 1.00 97.06 72 ARG A CA 1
ATOM 540 C C . ARG A 1 72 ? 4.373 3.239 -7.868 1.00 97.06 72 ARG A C 1
ATOM 542 O O . ARG A 1 72 ? 3.904 3.458 -6.756 1.00 97.06 72 ARG A O 1
ATOM 549 N N . LEU A 1 73 ? 3.938 2.262 -8.658 1.00 97.88 73 LEU A N 1
ATOM 550 C CA . LEU A 1 73 ? 2.935 1.291 -8.231 1.00 97.88 73 LEU A CA 1
ATOM 551 C C . LEU A 1 73 ? 3.474 0.415 -7.101 1.00 97.88 73 LEU A C 1
ATOM 553 O O . LEU A 1 73 ? 2.760 0.209 -6.126 1.00 97.88 73 LEU A O 1
ATOM 557 N N . ASN A 1 74 ? 4.731 -0.020 -7.188 1.00 97.81 74 ASN A N 1
ATOM 558 C CA . ASN A 1 74 ? 5.380 -0.791 -6.132 1.00 97.81 74 ASN A CA 1
ATOM 559 C C . ASN A 1 74 ? 5.484 0.018 -4.833 1.00 97.81 74 ASN A C 1
ATOM 561 O O . ASN A 1 74 ? 5.023 -0.457 -3.799 1.00 97.81 74 ASN A O 1
ATOM 565 N N . MET A 1 75 ? 5.947 1.272 -4.896 1.00 97.81 75 MET A N 1
ATOM 566 C CA . MET A 1 75 ? 5.957 2.162 -3.723 1.00 97.81 75 MET A CA 1
ATOM 567 C C . MET A 1 75 ? 4.552 2.352 -3.129 1.00 97.81 75 MET A C 1
ATOM 569 O O . MET A 1 75 ? 4.373 2.300 -1.918 1.00 97.81 75 MET A O 1
ATOM 573 N N . LEU A 1 76 ? 3.525 2.515 -3.970 1.00 98.31 76 LEU A N 1
ATOM 574 C CA . LEU A 1 76 ? 2.148 2.659 -3.493 1.00 98.31 76 LEU A CA 1
ATOM 575 C C . LEU A 1 76 ? 1.634 1.378 -2.816 1.00 98.31 76 LEU A C 1
ATOM 577 O O . LEU A 1 76 ? 0.893 1.454 -1.838 1.00 98.31 76 LEU A O 1
ATOM 581 N N . ILE A 1 77 ? 2.002 0.203 -3.328 1.00 98.56 77 ILE A N 1
ATOM 582 C CA . ILE A 1 77 ? 1.665 -1.085 -2.709 1.00 98.56 77 ILE A CA 1
ATOM 583 C C . ILE A 1 77 ? 2.340 -1.209 -1.341 1.00 98.56 77 ILE A C 1
ATOM 585 O O . ILE A 1 77 ? 1.690 -1.640 -0.385 1.00 98.56 77 ILE A O 1
ATOM 589 N N . GLU A 1 78 ? 3.608 -0.817 -1.231 1.00 98.25 78 GLU A N 1
ATOM 590 C CA . GLU A 1 78 ? 4.344 -0.794 0.036 1.00 98.25 78 GLU A CA 1
ATOM 591 C C . GLU A 1 78 ? 3.667 0.136 1.050 1.00 98.25 78 GLU A C 1
ATOM 593 O O . GLU A 1 78 ? 3.346 -0.298 2.159 1.00 98.25 78 GLU A O 1
ATOM 598 N N . ASP A 1 79 ? 3.334 1.364 0.642 1.00 98.31 79 ASP A N 1
ATOM 599 C CA . ASP A 1 79 ? 2.629 2.339 1.477 1.00 98.31 79 ASP A CA 1
ATOM 600 C C . ASP A 1 79 ? 1.272 1.807 1.954 1.00 98.31 79 ASP A C 1
ATOM 602 O O . ASP A 1 79 ? 0.946 1.861 3.142 1.00 98.31 79 ASP A O 1
ATOM 606 N N . LEU A 1 80 ? 0.468 1.252 1.040 1.00 98.56 80 LEU A N 1
ATOM 607 C CA . LEU A 1 80 ? -0.841 0.686 1.370 1.00 98.56 80 LEU A CA 1
ATOM 608 C C . LEU A 1 80 ? -0.724 -0.492 2.338 1.00 98.56 80 LEU A C 1
ATOM 610 O O . LEU A 1 80 ? -1.550 -0.634 3.242 1.00 98.56 80 LEU A O 1
ATOM 614 N N . THR A 1 81 ? 0.299 -1.326 2.166 1.00 98.38 81 THR A N 1
ATOM 615 C CA . THR A 1 81 ? 0.551 -2.469 3.046 1.00 98.38 81 THR A CA 1
ATOM 616 C C . THR A 1 81 ? 0.954 -1.997 4.440 1.00 98.38 81 THR A C 1
ATOM 618 O O . THR A 1 81 ? 0.374 -2.457 5.426 1.00 98.38 81 THR A O 1
ATOM 621 N N . GLY A 1 82 ? 1.857 -1.017 4.535 1.00 98.44 82 GLY A N 1
ATOM 622 C CA . GLY A 1 82 ? 2.258 -0.425 5.811 1.00 98.44 82 GLY A CA 1
ATOM 623 C C . GLY A 1 82 ? 1.099 0.268 6.533 1.00 98.44 82 GLY A C 1
ATOM 624 O O . GLY A 1 82 ? 0.901 0.079 7.734 1.00 98.44 82 GLY A O 1
ATOM 625 N N . LEU A 1 83 ? 0.269 1.022 5.806 1.00 97.88 83 LEU A N 1
ATOM 626 C CA . LEU A 1 83 ? -0.918 1.670 6.372 1.00 97.88 83 LEU A CA 1
ATOM 627 C C . LEU A 1 83 ? -1.956 0.657 6.859 1.00 97.88 83 LEU A C 1
ATOM 629 O O . LEU A 1 83 ? -2.563 0.854 7.914 1.00 97.88 83 LEU A O 1
ATOM 633 N N . LYS A 1 84 ? -2.159 -0.437 6.119 1.00 98.25 84 LYS A N 1
ATOM 634 C CA . LYS A 1 84 ? -3.053 -1.520 6.537 1.00 98.25 84 LYS A CA 1
ATOM 635 C C . LYS A 1 84 ? -2.590 -2.133 7.858 1.00 98.25 84 LYS A C 1
ATOM 637 O O . LYS A 1 84 ? -3.411 -2.299 8.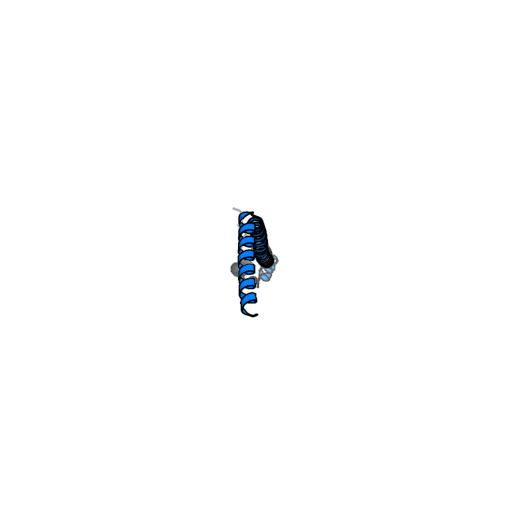757 1.00 98.25 84 LYS A O 1
ATOM 642 N N . GLU A 1 85 ? -1.299 -2.420 7.997 1.00 98.44 85 GLU A N 1
ATOM 643 C CA . GLU A 1 85 ? -0.739 -2.970 9.235 1.00 98.44 85 GLU A CA 1
ATOM 644 C C . GLU A 1 85 ? -0.945 -2.014 10.420 1.00 98.44 85 GLU A C 1
ATOM 646 O O . GLU A 1 85 ? -1.438 -2.413 11.479 1.00 98.44 85 GLU A O 1
ATOM 651 N N . GLN A 1 86 ? -0.666 -0.721 10.232 1.00 98.06 86 GLN A N 1
ATOM 652 C CA . GLN A 1 86 ? -0.905 0.292 11.264 1.00 98.06 86 GLN A CA 1
ATOM 653 C C . GLN A 1 86 ? -2.381 0.361 11.676 1.00 98.06 86 GLN A C 1
ATOM 655 O O . GLN A 1 86 ? -2.694 0.459 12.867 1.00 98.06 86 GLN A O 1
ATOM 660 N N . LEU A 1 87 ? -3.295 0.278 10.706 1.00 98.19 87 LEU A N 1
ATOM 661 C CA . LEU A 1 87 ? -4.732 0.287 10.955 1.00 98.19 87 LEU A CA 1
ATOM 662 C C . LEU A 1 87 ? -5.185 -0.956 11.729 1.00 98.19 87 LEU A C 1
ATOM 664 O O . LEU A 1 87 ? -6.019 -0.850 12.631 1.00 98.19 87 LEU A O 1
ATOM 668 N N . GLU A 1 88 ? -4.649 -2.131 11.404 1.00 98.12 88 GLU A N 1
ATOM 669 C CA . GLU A 1 88 ? -4.939 -3.374 12.122 1.00 98.12 88 GLU A CA 1
ATOM 670 C C . GLU A 1 88 ? -4.460 -3.303 13.576 1.00 98.12 88 GLU A C 1
ATOM 672 O O . GLU A 1 88 ? -5.222 -3.638 14.488 1.00 98.12 88 GLU A O 1
ATOM 677 N N . ILE A 1 89 ? -3.257 -2.770 13.813 1.00 98.12 89 ILE A N 1
ATOM 678 C CA . ILE A 1 89 ? -2.723 -2.543 15.162 1.00 98.12 89 ILE A CA 1
ATOM 679 C C . ILE A 1 89 ? -3.616 -1.574 15.945 1.00 98.12 89 ILE A C 1
ATOM 681 O O . ILE A 1 89 ? -3.994 -1.860 17.084 1.00 98.12 89 ILE A O 1
ATOM 685 N N . ALA A 1 90 ? -3.978 -0.434 15.351 1.00 97.06 90 ALA A N 1
ATOM 686 C CA . ALA A 1 90 ? -4.818 0.570 16.001 1.00 97.06 90 ALA A CA 1
ATOM 687 C C . ALA A 1 90 ? -6.213 0.021 16.334 1.00 97.06 90 ALA A C 1
ATOM 689 O O . ALA A 1 90 ? -6.693 0.180 17.457 1.00 97.06 90 ALA A O 1
ATOM 690 N N . ASN A 1 91 ? -6.841 -0.695 15.398 1.00 97.75 91 ASN A N 1
ATOM 691 C CA . ASN A 1 91 ? -8.123 -1.355 15.636 1.00 97.75 91 ASN A CA 1
ATOM 692 C C . ASN A 1 91 ? -8.028 -2.433 16.718 1.00 97.75 91 ASN A C 1
ATOM 694 O O . ASN A 1 91 ? -8.958 -2.588 17.510 1.00 97.75 91 ASN A O 1
ATOM 698 N N . GLY A 1 92 ? -6.922 -3.178 16.766 1.00 97.69 92 GLY A N 1
ATOM 699 C CA . GLY A 1 92 ? -6.649 -4.140 17.829 1.00 97.69 92 GLY A CA 1
ATOM 700 C C . GLY A 1 92 ? -6.646 -3.477 19.206 1.00 97.69 92 GLY A C 1
ATOM 701 O O . GLY A 1 92 ? -7.361 -3.930 20.100 1.00 97.69 92 GLY A O 1
ATOM 702 N N . LYS A 1 93 ? -5.921 -2.360 19.349 1.00 97.31 93 LYS A N 1
ATOM 703 C CA . LYS A 1 93 ? -5.871 -1.575 20.594 1.00 97.31 93 LYS A CA 1
ATOM 704 C C . LYS A 1 93 ? -7.243 -1.025 20.983 1.00 97.31 93 LYS A C 1
ATOM 706 O O . LYS A 1 93 ? -7.694 -1.256 22.098 1.00 97.31 93 LYS A O 1
ATOM 711 N N . LEU A 1 94 ? -7.961 -0.404 20.046 1.00 97.25 94 LEU A N 1
ATOM 712 C CA . LEU A 1 94 ? -9.308 0.122 20.303 1.00 97.25 94 LEU A CA 1
ATOM 713 C C . LEU A 1 94 ? -10.292 -0.970 20.737 1.00 97.25 94 LEU A C 1
ATOM 715 O O . LEU A 1 94 ? -11.144 -0.739 21.593 1.00 97.25 94 LEU A O 1
ATOM 719 N N . LYS A 1 95 ? -10.198 -2.176 20.165 1.00 97.12 95 LYS A N 1
ATOM 720 C CA . LYS A 1 95 ? -11.024 -3.314 20.593 1.00 97.12 95 LYS A CA 1
ATOM 721 C C . LYS A 1 95 ? -10.702 -3.749 22.021 1.00 97.12 95 LYS A C 1
ATOM 723 O O . LYS A 1 95 ? -11.634 -4.060 22.760 1.00 97.12 95 LYS A O 1
ATOM 728 N N . GLN A 1 96 ? -9.424 -3.769 22.400 1.00 96.44 96 GLN A N 1
ATOM 729 C CA . GLN A 1 96 ? -9.000 -4.081 23.767 1.00 96.44 96 GLN A CA 1
ATOM 730 C C . GLN A 1 96 ? -9.535 -3.037 24.751 1.00 96.44 96 GLN A C 1
ATOM 732 O O . GLN A 1 96 ? -10.245 -3.399 25.687 1.00 96.44 96 GLN A O 1
ATOM 737 N N . GLU A 1 97 ? -9.314 -1.752 24.474 1.00 96.31 97 GLU A N 1
ATOM 738 C CA . GLU A 1 97 ? -9.801 -0.651 25.313 1.00 96.31 97 GLU A CA 1
ATOM 739 C C . GLU A 1 97 ? -11.330 -0.673 25.448 1.00 96.31 97 GLU A C 1
ATOM 741 O O . GLU A 1 97 ? -11.864 -0.579 26.551 1.00 96.31 97 GLU A O 1
ATOM 746 N N . ASN A 1 98 ? -12.063 -0.891 24.352 1.00 96.62 98 ASN A N 1
ATOM 747 C CA . ASN A 1 98 ? -13.522 -1.007 24.401 1.00 96.62 98 ASN A CA 1
ATOM 748 C C . ASN A 1 98 ? -13.997 -2.198 25.240 1.00 96.62 98 ASN A C 1
ATOM 750 O O . ASN A 1 98 ? -15.005 -2.090 25.946 1.00 96.62 98 ASN A O 1
ATOM 754 N N . ALA A 1 99 ? -13.307 -3.339 25.168 1.00 95.75 99 ALA A N 1
ATOM 755 C CA . ALA A 1 99 ? -13.635 -4.502 25.983 1.00 95.75 99 ALA A CA 1
ATOM 756 C C . ALA A 1 99 ? -13.403 -4.212 27.473 1.00 95.75 99 ALA A C 1
ATOM 758 O O . ALA A 1 99 ? -14.274 -4.501 28.297 1.00 95.75 99 ALA A O 1
ATOM 759 N N . GLU A 1 100 ? -12.278 -3.584 27.812 1.00 96.50 100 GLU A N 1
ATOM 760 C CA . GLU A 1 100 ? -11.951 -3.179 29.180 1.00 96.50 100 GLU A CA 1
ATOM 761 C C . GLU A 1 100 ? -12.964 -2.174 29.733 1.00 96.50 100 GLU A C 1
ATOM 763 O O . GLU A 1 100 ? -13.537 -2.395 30.803 1.00 96.50 100 GLU A O 1
ATOM 768 N N . LEU A 1 101 ? -13.262 -1.116 28.977 1.00 96.06 101 LEU A N 1
ATOM 769 C CA . LEU A 1 101 ? -14.255 -0.109 29.350 1.00 96.06 101 LEU A CA 1
ATOM 770 C C . LEU A 1 101 ? -15.643 -0.728 29.527 1.00 96.06 101 LEU A C 1
ATOM 772 O O . LEU A 1 101 ? -16.343 -0.418 30.489 1.00 96.06 101 LEU A O 1
ATOM 776 N N . SER A 1 102 ? -16.034 -1.659 28.656 1.00 95.50 102 SER A N 1
ATOM 777 C CA . SER A 1 102 ? -17.313 -2.367 28.777 1.00 95.50 102 SER A CA 1
ATOM 778 C C . SER A 1 102 ? -17.400 -3.195 30.062 1.00 95.50 102 SER A C 1
ATOM 780 O O . SER A 1 102 ? -18.459 -3.259 30.689 1.00 95.50 102 SER A O 1
ATOM 782 N N . VAL A 1 103 ? -16.301 -3.832 30.478 1.00 95.69 103 VAL A N 1
ATOM 783 C CA . VAL A 1 103 ? -16.234 -4.567 31.752 1.00 95.69 103 VAL A CA 1
ATOM 784 C C . VAL A 1 103 ? -16.334 -3.607 32.935 1.00 95.69 103 VAL A C 1
ATOM 786 O O . VAL A 1 103 ? -17.098 -3.866 33.868 1.00 95.69 103 VAL A O 1
ATOM 789 N N . GLN A 1 104 ? -15.611 -2.487 32.890 1.00 95.00 104 GLN A N 1
ATOM 790 C CA . GLN A 1 104 ? -15.657 -1.468 33.939 1.00 95.00 104 GLN A CA 1
ATOM 791 C C . GLN A 1 104 ? -17.060 -0.872 34.086 1.00 95.00 104 GLN A C 1
ATOM 793 O O . GLN A 1 104 ? -17.576 -0.806 35.201 1.00 95.00 104 GLN A O 1
ATOM 798 N N . LEU A 1 105 ? -17.712 -0.522 32.974 1.00 95.31 105 LEU A N 1
ATOM 799 C CA . LEU A 1 105 ? -19.084 -0.017 32.971 1.00 95.31 105 LEU A CA 1
ATOM 800 C C . LEU A 1 105 ? -20.054 -1.019 33.594 1.00 95.31 105 LEU A C 1
ATOM 802 O O . LEU A 1 105 ? -20.791 -0.653 34.503 1.00 95.31 105 LEU A O 1
ATOM 806 N N . LYS A 1 106 ? -20.007 -2.295 33.185 1.00 94.31 106 LYS A N 1
ATOM 807 C CA . LYS A 1 106 ? -20.854 -3.343 33.782 1.00 94.31 106 LYS A CA 1
ATOM 808 C C . LYS A 1 106 ? -20.655 -3.446 35.293 1.00 94.31 106 LYS A C 1
ATOM 810 O O . LYS A 1 106 ? -21.628 -3.603 36.026 1.00 94.31 106 LYS A O 1
ATOM 815 N N . ARG A 1 107 ? -19.407 -3.351 35.766 1.00 92.81 107 ARG A N 1
ATOM 816 C CA . ARG A 1 107 ? -19.103 -3.382 37.202 1.00 92.81 107 ARG A CA 1
ATOM 817 C C . ARG A 1 107 ? -19.722 -2.188 37.926 1.00 92.81 107 ARG A C 1
ATOM 819 O O . ARG A 1 107 ? -20.385 -2.382 38.940 1.00 92.81 107 ARG A O 1
ATOM 826 N N . LEU A 1 108 ? -19.542 -0.984 37.386 1.00 91.75 108 LEU A N 1
ATOM 827 C CA . LEU A 1 108 ? -20.089 0.246 37.957 1.00 91.75 108 LEU A CA 1
ATOM 828 C C . LEU A 1 108 ? -21.620 0.226 37.995 1.00 91.75 108 LEU A C 1
ATOM 830 O O . LEU A 1 108 ? -22.194 0.578 39.019 1.00 91.75 108 LEU A O 1
ATOM 834 N N . THR A 1 109 ? -22.286 -0.248 36.938 1.00 92.50 109 THR A N 1
ATOM 835 C CA . THR A 1 109 ? -23.750 -0.403 36.920 1.00 92.50 109 THR A CA 1
ATOM 836 C C . THR A 1 109 ? -24.227 -1.308 38.056 1.00 92.50 109 THR A C 1
ATOM 838 O O . THR A 1 109 ? -25.093 -0.913 38.829 1.00 92.50 109 THR A O 1
ATOM 841 N N . VAL A 1 110 ? -23.599 -2.476 38.243 1.00 91.38 110 VAL A N 1
ATOM 842 C CA . VAL A 1 110 ? -23.953 -3.397 39.341 1.00 91.38 110 VAL A CA 1
ATOM 843 C C . VAL A 1 110 ? -23.711 -2.767 40.718 1.00 91.38 110 VAL A C 1
ATOM 845 O O . VAL A 1 110 ? -24.468 -3.013 41.660 1.00 91.38 110 VAL A O 1
ATOM 848 N N . GLU A 1 111 ? -22.644 -1.981 40.873 1.00 90.12 111 GLU A N 1
ATOM 849 C CA . GLU A 1 111 ? -22.359 -1.269 42.122 1.00 90.12 111 GLU A CA 1
ATOM 850 C C . GLU A 1 111 ? -23.429 -0.211 42.429 1.00 90.12 111 GLU A C 1
ATOM 852 O O . GLU A 1 111 ? -23.893 -0.144 43.571 1.00 90.12 111 GLU A O 1
ATOM 857 N N . ILE A 1 112 ? -23.858 0.558 41.424 1.00 89.44 112 ILE A N 1
ATOM 858 C CA . ILE A 1 112 ? -24.922 1.563 41.547 1.00 89.44 112 ILE A CA 1
ATOM 859 C C . ILE A 1 112 ? -26.244 0.891 41.942 1.00 89.44 112 ILE A C 1
ATOM 861 O O . ILE A 1 112 ? -26.821 1.263 42.967 1.00 89.44 112 ILE A O 1
ATOM 865 N N . ASP A 1 113 ? -26.659 -0.166 41.238 1.00 89.69 113 ASP A N 1
ATOM 866 C CA . ASP A 1 113 ? -27.903 -0.895 41.529 1.00 89.69 113 ASP A CA 1
ATOM 867 C C . ASP A 1 113 ? -27.932 -1.419 42.977 1.00 89.69 113 ASP A C 1
ATOM 869 O O . ASP A 1 113 ? -28.934 -1.325 43.692 1.00 89.69 113 ASP A O 1
ATOM 873 N N . ARG A 1 114 ? -26.797 -1.942 43.470 1.00 88.94 114 ARG A N 1
ATOM 874 C CA . ARG A 1 114 ? -26.668 -2.411 44.861 1.00 88.94 114 ARG A CA 1
ATOM 875 C C . ARG A 1 114 ? -26.795 -1.281 45.877 1.00 88.94 114 ARG A C 1
ATOM 877 O O . ARG A 1 114 ? -27.298 -1.514 46.979 1.00 88.94 114 ARG A O 1
ATOM 884 N N . GLN A 1 115 ? -26.299 -0.088 45.561 1.00 89.81 115 GLN A N 1
ATOM 885 C CA . GLN A 1 115 ? -26.427 1.072 46.441 1.00 89.81 115 GLN A CA 1
ATOM 886 C C . GLN A 1 115 ? -27.872 1.564 46.506 1.00 89.81 115 GLN A C 1
ATOM 888 O O . GLN A 1 115 ? -28.358 1.847 47.602 1.00 89.81 115 GLN A O 1
ATOM 893 N N . GLU A 1 116 ? -28.572 1.621 45.375 1.00 91.56 116 GLU A N 1
ATOM 894 C CA . GLU A 1 116 ? -29.990 1.987 45.333 1.00 91.56 116 GLU A CA 1
ATOM 895 C C . GLU A 1 116 ? -30.852 0.980 46.093 1.00 91.56 116 GLU A C 1
ATOM 897 O O . GLU A 1 116 ? -31.660 1.379 46.932 1.00 91.56 116 GLU A O 1
ATOM 902 N N . LEU A 1 117 ? -30.601 -0.323 45.914 1.00 89.38 117 LEU A N 1
ATOM 903 C CA . LEU A 1 117 ? -31.281 -1.368 46.679 1.00 89.38 117 LEU A CA 1
ATOM 904 C C . LEU A 1 117 ? -31.078 -1.189 48.190 1.00 89.38 117 LEU A C 1
ATOM 906 O O . LEU A 1 117 ? -32.039 -1.265 48.953 1.00 89.38 117 LEU A O 1
ATOM 910 N N . LYS A 1 118 ? -29.845 -0.913 48.640 1.00 89.50 118 LYS A N 1
ATOM 911 C CA . LYS A 1 118 ? -29.561 -0.648 50.061 1.00 89.50 118 LYS A CA 1
ATOM 912 C C . LYS A 1 118 ? -30.320 0.571 50.583 1.00 89.50 118 LYS A C 1
ATOM 914 O O . LYS A 1 118 ? -30.865 0.500 51.682 1.00 89.50 118 LYS A O 1
ATOM 919 N N . LYS A 1 119 ? -30.376 1.664 49.812 1.00 88.44 119 LYS A N 1
ATOM 920 C CA . LYS A 1 119 ? -31.142 2.868 50.175 1.00 88.44 119 LYS A CA 1
ATOM 921 C C . LYS A 1 119 ? -32.636 2.562 50.283 1.00 88.44 119 LYS A C 1
ATOM 923 O O . LYS A 1 119 ? -33.254 2.937 51.273 1.00 88.44 119 LYS A O 1
ATOM 928 N N . HIS A 1 120 ? -33.196 1.828 49.321 1.00 86.25 120 HIS A N 1
ATOM 929 C CA . HIS A 1 120 ? -34.600 1.416 49.345 1.00 86.25 120 HIS A CA 1
ATOM 930 C C . HIS A 1 120 ? -34.929 0.522 50.541 1.00 86.25 120 HIS A C 1
ATOM 932 O O . HIS A 1 120 ? -35.921 0.761 51.223 1.00 86.25 120 HIS A O 1
ATOM 938 N N . VAL A 1 121 ? -34.090 -0.475 50.837 1.00 87.25 121 VAL A N 1
ATOM 939 C CA . VAL A 1 121 ? -34.275 -1.327 52.020 1.00 87.25 121 VAL A CA 1
ATOM 940 C C . VAL A 1 121 ? -34.186 -0.500 53.303 1.00 87.25 121 VAL A C 1
ATOM 942 O O . VAL A 1 121 ? -35.026 -0.679 54.178 1.00 87.25 121 VAL A O 1
ATOM 945 N N . GLY A 1 122 ? -33.230 0.430 53.406 1.00 86.00 122 GLY A N 1
ATOM 946 C CA . GLY A 1 122 ? -33.134 1.356 54.539 1.00 86.00 122 GLY A CA 1
ATOM 947 C C . GLY A 1 122 ? -34.420 2.160 54.736 1.00 86.00 122 GLY A C 1
ATOM 948 O O . GLY A 1 122 ? -34.995 2.129 55.819 1.00 86.00 122 GLY A O 1
ATOM 949 N N . ALA A 1 123 ? -34.939 2.763 53.664 1.00 85.50 123 ALA A N 1
ATOM 950 C CA . ALA A 1 123 ? -36.191 3.515 53.706 1.00 85.50 123 ALA A CA 1
ATOM 951 C C . ALA A 1 123 ? -37.394 2.653 54.135 1.00 85.50 123 ALA A C 1
ATOM 953 O O . ALA A 1 123 ? -38.245 3.121 54.884 1.00 85.50 123 ALA A O 1
ATOM 954 N N . ILE A 1 124 ? -37.463 1.384 53.707 1.00 82.69 124 ILE A N 1
ATOM 955 C CA . ILE A 1 124 ? -38.517 0.450 54.142 1.00 82.69 124 ILE A CA 1
ATOM 956 C C . ILE A 1 124 ? -38.379 0.126 55.633 1.00 82.69 124 ILE A C 1
ATOM 958 O O . ILE A 1 124 ? -39.375 0.121 56.354 1.00 82.69 124 ILE A O 1
ATOM 962 N N . VAL A 1 125 ? -37.161 -0.139 56.110 1.00 82.81 125 VAL A N 1
ATOM 963 C CA . VAL A 1 125 ? -36.894 -0.441 57.527 1.00 82.81 125 VAL A CA 1
ATOM 964 C C . VAL A 1 125 ? -37.234 0.748 58.425 1.00 82.81 125 VAL A C 1
ATOM 966 O O . VAL A 1 125 ? -37.679 0.556 59.555 1.00 82.81 125 VAL A O 1
ATOM 969 N N . GLU A 1 126 ? -37.068 1.967 57.921 1.00 81.75 126 GLU A N 1
ATOM 970 C CA . GLU A 1 126 ? -37.416 3.197 58.630 1.00 81.75 126 GLU A CA 1
ATOM 971 C C . GLU A 1 126 ? -38.930 3.466 58.694 1.00 81.75 126 GLU A C 1
ATOM 973 O O . GLU A 1 126 ? -39.347 4.352 59.434 1.00 81.75 126 GLU A O 1
ATOM 978 N N . THR A 1 127 ? -39.772 2.693 57.995 1.00 90.31 127 THR A N 1
ATOM 979 C CA . THR A 1 127 ? -41.233 2.848 58.092 1.00 90.31 127 THR A CA 1
ATOM 980 C C . THR A 1 127 ? -41.777 2.406 59.453 1.00 90.31 127 THR A C 1
ATOM 982 O O . THR A 1 127 ? -41.348 1.395 60.016 1.00 90.31 127 THR A O 1
ATOM 985 N N . GLU A 1 128 ? -42.791 3.123 59.952 1.00 79.19 128 GLU A N 1
ATOM 986 C CA . GLU A 1 128 ? -43.435 2.848 61.249 1.00 79.19 128 GLU A CA 1
ATOM 987 C C . GLU A 1 128 ? -43.935 1.399 61.359 1.00 79.19 128 GLU A C 1
ATOM 989 O O . GLU A 1 128 ? -43.713 0.727 62.363 1.00 79.19 128 GLU A O 1
ATOM 994 N N . TYR A 1 129 ? -44.511 0.863 60.277 1.00 83.50 129 TYR A N 1
ATOM 995 C CA . TYR A 1 129 ? -44.988 -0.520 60.218 1.00 83.50 129 TYR A CA 1
ATOM 996 C C . TYR A 1 129 ? -43.881 -1.554 60.493 1.00 83.50 129 TYR A C 1
ATOM 998 O O . TYR A 1 129 ? -44.099 -2.535 61.209 1.00 83.50 129 TYR A O 1
ATOM 1006 N N . PHE A 1 130 ? -42.685 -1.354 59.929 1.00 85.12 130 PHE A N 1
ATOM 1007 C CA . PHE A 1 130 ? -41.567 -2.284 60.102 1.00 85.12 130 PHE A CA 1
ATOM 1008 C C . PHE A 1 130 ? -40.930 -2.167 61.487 1.00 85.12 130 PHE A C 1
ATOM 1010 O O . PHE A 1 130 ? -40.559 -3.190 62.070 1.00 85.12 130 PHE A O 1
ATOM 1017 N N . GLN A 1 131 ? -40.832 -0.952 62.030 1.00 87.25 131 GLN A N 1
ATOM 1018 C CA . GLN A 1 131 ? -40.353 -0.716 63.393 1.00 87.25 131 GLN A CA 1
ATOM 1019 C C . GLN A 1 131 ? -41.264 -1.400 64.422 1.00 87.25 131 GLN A C 1
ATOM 1021 O O . GLN A 1 131 ? -40.775 -2.159 65.265 1.00 87.25 131 GLN A O 1
ATOM 1026 N N . ASP A 1 132 ? -42.581 -1.249 64.272 1.00 88.38 132 ASP A N 1
ATOM 1027 C CA . ASP A 1 132 ? -43.587 -1.904 65.114 1.00 88.38 132 ASP A CA 1
ATOM 1028 C C . ASP A 1 132 ? -43.517 -3.432 65.024 1.00 88.38 132 ASP A C 1
ATOM 1030 O O . ASP A 1 132 ? -43.573 -4.140 66.038 1.00 88.38 132 ASP A O 1
ATOM 1034 N N . LEU A 1 133 ? -43.363 -3.970 63.810 1.00 87.88 133 LEU A N 1
ATOM 1035 C CA . LEU A 1 133 ? -43.204 -5.406 63.595 1.00 87.88 133 LEU A CA 1
ATOM 1036 C C . LEU A 1 133 ? -41.934 -5.934 64.281 1.00 87.88 133 LEU A C 1
ATOM 1038 O O . LEU A 1 133 ? -41.964 -6.992 64.920 1.00 87.88 133 LEU A O 1
ATOM 1042 N N . GLN A 1 134 ? -40.828 -5.189 64.196 1.00 87.19 134 GLN A N 1
ATOM 1043 C CA . GLN A 1 134 ? -39.568 -5.547 64.843 1.00 87.19 134 GLN A CA 1
ATOM 1044 C C . GLN A 1 134 ? -39.685 -5.494 66.373 1.00 87.19 134 GLN A C 1
ATOM 1046 O O . GLN A 1 134 ? -39.165 -6.377 67.062 1.00 87.19 134 GLN A O 1
ATOM 1051 N N . GLN A 1 135 ? -40.405 -4.507 66.907 1.00 89.12 135 GLN A N 1
ATOM 1052 C CA . GLN A 1 135 ? -40.664 -4.363 68.336 1.00 89.12 135 GLN A CA 1
ATOM 1053 C C . GLN A 1 135 ? -41.522 -5.514 68.873 1.00 89.12 135 GLN A C 1
ATOM 1055 O O . GLN A 1 135 ? -41.126 -6.175 69.836 1.00 89.12 135 GLN A O 1
ATOM 1060 N N . ARG A 1 136 ? -42.613 -5.865 68.181 1.00 87.50 136 ARG A N 1
ATOM 1061 C CA . ARG A 1 136 ? -43.448 -7.033 68.519 1.00 87.50 136 ARG A CA 1
ATOM 1062 C C . ARG A 1 136 ? -42.669 -8.348 68.484 1.00 87.50 136 ARG A C 1
ATOM 1064 O O . ARG A 1 136 ? -42.822 -9.180 69.378 1.00 87.50 136 ARG A O 1
ATOM 1071 N N . ALA A 1 137 ? -41.806 -8.543 67.486 1.00 87.94 137 ALA A N 1
ATOM 1072 C CA . ALA A 1 137 ? -40.963 -9.736 67.399 1.00 87.94 137 ALA A CA 1
ATOM 1073 C C . ALA A 1 137 ? -39.942 -9.817 68.551 1.00 87.94 137 ALA A C 1
ATOM 1075 O O . ALA A 1 137 ? -39.736 -10.896 69.115 1.00 87.94 137 ALA A O 1
ATOM 1076 N N . ARG A 1 138 ? -39.324 -8.688 68.938 1.00 89.06 138 ARG A N 1
ATOM 1077 C CA . ARG A 1 138 ? -38.422 -8.617 70.104 1.00 89.06 138 ARG A CA 1
ATOM 1078 C C . ARG A 1 138 ? -39.154 -8.946 71.398 1.00 89.06 138 ARG A C 1
ATOM 1080 O O . ARG A 1 138 ? -38.638 -9.722 72.197 1.00 89.06 138 ARG A O 1
ATOM 1087 N N . GLU A 1 139 ? -40.359 -8.419 71.585 1.00 90.25 139 GLU A N 1
ATOM 1088 C CA . GLU A 1 139 ? -41.178 -8.74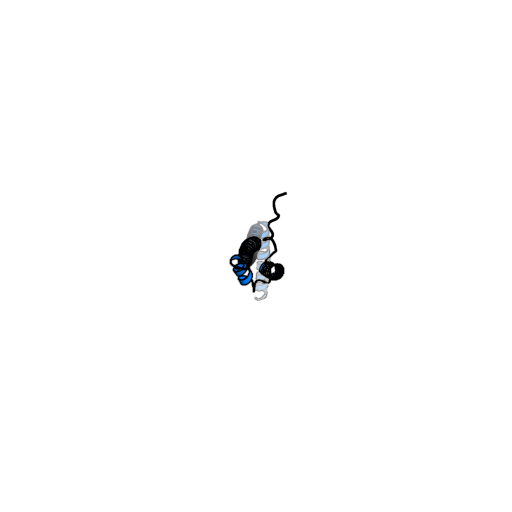1 72.751 1.00 90.25 139 GLU A CA 1
ATOM 1089 C C . GLU A 1 139 ? -41.538 -10.225 72.819 1.00 90.25 139 GLU A C 1
ATOM 1091 O O . GLU A 1 139 ? -41.414 -10.821 73.886 1.00 90.25 139 GLU A O 1
ATOM 1096 N N . MET A 1 140 ? -41.945 -10.842 71.703 1.00 86.62 140 MET A N 1
ATOM 1097 C CA . MET A 1 140 ? -42.234 -12.281 71.670 1.00 86.62 140 MET A CA 1
ATOM 1098 C C . MET A 1 140 ? -41.003 -13.119 72.032 1.00 86.62 140 MET A C 1
ATOM 1100 O O . MET A 1 140 ? -41.112 -14.040 72.838 1.00 86.62 140 MET A O 1
ATOM 1104 N N . ARG A 1 141 ? -39.817 -12.770 71.514 1.00 81.38 141 ARG A N 1
ATOM 1105 C CA . ARG A 1 141 ? -38.560 -13.451 71.874 1.00 81.38 141 ARG A CA 1
ATOM 1106 C C . ARG A 1 141 ? -38.186 -13.257 73.340 1.00 81.38 141 ARG A C 1
ATOM 1108 O O . ARG A 1 141 ? -37.798 -14.215 73.993 1.00 81.38 141 ARG A O 1
ATOM 1115 N N . ALA A 1 142 ? -38.332 -12.047 73.873 1.00 86.00 142 ALA A N 1
ATOM 1116 C CA . ALA A 1 142 ? -38.036 -11.756 75.274 1.00 86.00 142 ALA A CA 1
ATOM 1117 C C . ALA A 1 142 ? -39.011 -12.448 76.240 1.00 86.00 142 ALA A C 1
ATOM 1119 O O . ALA A 1 142 ? -38.655 -12.707 77.389 1.00 86.00 142 ALA A O 1
ATOM 1120 N N . ARG A 1 143 ? -40.245 -12.724 75.799 1.00 80.19 143 ARG A N 1
ATOM 1121 C CA . ARG A 1 143 ? -41.204 -13.552 76.543 1.00 80.19 143 ARG A CA 1
ATOM 1122 C C . ARG A 1 143 ? -40.798 -15.024 76.503 1.00 80.19 143 ARG A C 1
ATOM 1124 O O . ARG A 1 143 ? -40.769 -15.644 77.557 1.00 80.19 143 ARG A O 1
ATOM 1131 N N . HIS A 1 144 ? -40.409 -15.538 75.335 1.00 80.38 144 HIS A N 1
ATOM 1132 C CA . HIS A 1 144 ? -39.931 -16.916 75.185 1.00 80.38 144 HIS A CA 1
ATOM 1133 C C . HIS A 1 144 ? -38.645 -17.202 75.975 1.00 80.38 144 HIS A C 1
ATOM 1135 O O . HIS A 1 144 ? -38.582 -18.191 76.695 1.00 80.38 144 HIS A O 1
ATOM 1141 N N . MET A 1 145 ? -37.651 -16.308 75.930 1.00 75.25 145 MET A N 1
ATOM 1142 C CA . MET A 1 145 ? -36.435 -16.470 76.737 1.00 75.25 145 MET A CA 1
ATOM 1143 C C . MET A 1 145 ? -36.717 -16.435 78.240 1.00 75.25 145 MET A C 1
ATOM 1145 O O . MET A 1 145 ? -36.123 -17.206 78.984 1.00 75.25 145 MET A O 1
ATOM 1149 N N . ARG A 1 146 ? -37.646 -15.582 78.694 1.00 72.38 146 ARG A N 1
ATOM 1150 C CA . ARG A 1 146 ? -38.055 -15.549 80.106 1.00 72.38 146 ARG A CA 1
ATOM 1151 C C . ARG A 1 146 ? -38.823 -16.802 80.526 1.00 72.38 146 ARG A C 1
ATOM 1153 O O . ARG A 1 146 ? -38.675 -17.231 81.662 1.00 72.38 146 ARG A O 1
ATOM 1160 N N . SER A 1 147 ? -39.621 -17.392 79.634 1.00 72.88 147 SER A N 1
ATOM 1161 C CA . SER A 1 147 ? -40.301 -18.659 79.919 1.00 72.88 147 SER A CA 1
ATOM 1162 C C . SER A 1 147 ? -39.364 -19.867 79.916 1.00 72.88 147 SER A C 1
ATOM 1164 O O . SER A 1 147 ? -39.640 -20.816 80.641 1.00 72.88 147 SER A O 1
ATOM 1166 N N . ASP A 1 148 ? -38.280 -19.838 79.134 1.00 67.56 148 ASP A N 1
ATOM 1167 C CA . ASP A 1 148 ? -37.262 -20.897 79.140 1.00 67.56 148 ASP A CA 1
ATOM 1168 C C . ASP A 1 148 ? -36.332 -20.774 80.363 1.00 67.56 148 ASP A C 1
ATOM 1170 O O . ASP A 1 148 ? -36.075 -21.772 81.023 1.00 67.56 148 ASP A O 1
ATOM 1174 N N . GLN A 1 149 ? -35.928 -19.560 80.765 1.00 63.12 149 GLN A N 1
ATOM 1175 C CA . GLN A 1 149 ? -35.143 -19.347 81.996 1.00 63.12 149 GLN A CA 1
ATOM 1176 C C . GLN A 1 149 ? -35.890 -19.735 83.279 1.00 63.12 149 GLN A C 1
ATOM 1178 O O . GLN A 1 149 ? -35.274 -20.246 84.203 1.00 63.12 149 GLN A O 1
ATOM 1183 N N . ALA A 1 150 ? -37.210 -19.539 83.336 1.00 60.38 150 ALA A N 1
ATOM 1184 C CA . ALA A 1 150 ? -38.029 -19.937 84.485 1.00 60.38 150 ALA A CA 1
ATOM 1185 C C . ALA A 1 150 ? -38.318 -21.453 84.555 1.00 60.38 150 ALA A C 1
ATOM 1187 O O . ALA A 1 150 ? -39.016 -21.894 85.464 1.00 60.38 150 ALA A O 1
ATOM 1188 N N . ARG A 1 151 ? -37.862 -22.241 83.570 1.00 58.16 151 ARG A N 1
ATOM 1189 C CA . ARG A 1 151 ? -38.004 -23.707 83.533 1.00 58.16 151 ARG A CA 1
ATOM 1190 C C . ARG A 1 151 ? -36.728 -24.458 83.930 1.00 58.16 151 ARG A C 1
ATOM 1192 O O . ARG A 1 151 ? -36.832 -25.652 84.193 1.00 58.16 151 ARG A O 1
ATOM 1199 N N . ASP A 1 152 ? -35.583 -23.774 83.971 1.00 54.88 152 ASP A N 1
ATOM 1200 C CA . ASP A 1 152 ? -34.266 -24.337 84.314 1.00 54.88 152 ASP A CA 1
ATOM 1201 C C . ASP A 1 152 ? -33.800 -23.984 85.753 1.00 54.88 152 ASP A C 1
ATOM 1203 O O . ASP A 1 152 ? -32.698 -24.372 86.147 1.00 54.88 152 ASP A O 1
ATOM 1207 N N . GLU A 1 153 ? -34.631 -23.285 86.544 1.00 49.28 153 GLU A N 1
ATOM 1208 C CA . GLU A 1 153 ? -34.509 -23.108 88.012 1.00 49.28 153 GLU A CA 1
ATOM 1209 C C . GLU A 1 153 ? -35.463 -24.050 88.766 1.00 49.28 153 GLU A C 1
ATOM 1211 O O . GLU A 1 153 ? -35.040 -24.605 89.808 1.00 49.28 153 GLU A O 1
#

Sequence (153 aa):
MSEADPSALPCAGDHEALSRLEGICRQIAKGDYDNVDDLFALTVAEDASETIHQLAEAFGFMLVQVEAREMRLNMLIEDLTGLKEQLEIANGKLKQENAELSVQLKRLTVEIDRQELKKHVGAIVETEYFQDLQQRAREMRARHMRSDQARDE

Secondary structure (DSSP, 8-state):
-----TT-SPPHHHHHHHHHHHHHHHHHTTT--TTHHHHHHTTS-TTS-HHHHHHHHHHHHHHHHHHHHHHHHHHHHHHHHHHHHHHHHHHHHHHHHHHHHHHHHHHHHHHHHHHHHHHHHHHHHTSHHHHHHHHHHHHHHHHHHHHHHTT--

Organism: Azorhizobium caulinodans (strain ATCC 43989 / DSM 5975 / JCM 20966 / LMG 6465 / NBRC 14845 / NCIMB 13405 / ORS 571) (NCBI:txid438753)